Protein AF-A0A523FG78-F1 (afdb_monomer_lite)

Secondary structure (DSSP, 8-state):
--HHHHTTSHHHHHHHHHHHHHHHHH-TTTTTTS-HHHHHHHHHHHHHHHHHHHTT-HHHHHHHHHHHTHHHHTTT--HHHHHHHHHHHHHHHHHTT--HHHHHHHHHHHHTTHHHH--

pLDDT: mean 72.26, std 9.12, range [47.56, 91.06]

Sequence (119 aa):
MSFADDIGGEKAINGMLQIFYSRVRDDAAIKGMIDVSQMECLTDIQCRCLALFIDGEAEQAAAIMPTAHAFMIDKNLSDDAFNSVYDHYHDTLAELGIPGGMIHLFLEAFEDLREIAVI

Foldseek 3Di:
DFVCVVLPHPVSLLVLLVQLVVQLCPDPLNPPLDDPVLSVVLSVLVVVLRRCLRVVNLVVSLVCLCVSCVSQLVVQRDPVSLVSSLVSQLVSCVVSVNDVVSNVSSSVSSVVCCVVRHD

Radius of gyration: 13.37 Å; chains: 1; bounding box: 31×30×32 Å

Structure (mmCIF, N/CA/C/O backbone):
data_AF-A0A523FG78-F1
#
_entry.id   AF-A0A523FG78-F1
#
loop_
_atom_site.group_PDB
_atom_site.id
_atom_site.type_symbol
_atom_site.label_atom_id
_atom_site.label_alt_id
_atom_site.label_comp_id
_atom_site.label_asym_id
_atom_site.label_entity_id
_atom_site.label_seq_id
_atom_site.pdbx_PDB_ins_code
_atom_site.Cartn_x
_atom_site.Cartn_y
_atom_site.Cartn_z
_atom_site.occupancy
_atom_site.B_iso_or_equiv
_atom_site.auth_seq_id
_atom_site.auth_comp_id
_atom_site.auth_asym_id
_atom_site.auth_atom_id
_atom_site.pdbx_PDB_model_num
ATOM 1 N N . MET A 1 1 ? -11.504 10.324 16.272 1.00 47.56 1 MET A N 1
ATOM 2 C CA . MET A 1 1 ? -11.412 8.897 15.920 1.00 47.56 1 MET A CA 1
ATOM 3 C C . MET A 1 1 ? -10.726 8.868 14.585 1.00 47.56 1 MET A C 1
ATOM 5 O O . MET A 1 1 ? -11.173 9.595 13.709 1.00 47.56 1 MET A O 1
ATOM 9 N N . SER A 1 2 ? -9.608 8.161 14.507 1.00 58.03 2 SER A N 1
ATOM 10 C CA . SER A 1 2 ? -8.831 8.009 13.277 1.00 58.03 2 SER A CA 1
ATOM 11 C C . SER A 1 2 ? -9.237 6.715 12.571 1.00 58.03 2 SER A C 1
ATOM 13 O O . SER A 1 2 ? -9.756 5.806 13.219 1.00 58.03 2 SER A O 1
ATOM 15 N N . PHE A 1 3 ? -8.942 6.576 11.277 1.00 58.78 3 PHE A N 1
ATOM 16 C CA . PHE A 1 3 ? -9.115 5.303 10.560 1.00 58.78 3 PHE A CA 1
ATOM 17 C C . PHE A 1 3 ? -8.474 4.130 11.283 1.00 58.78 3 PHE A C 1
ATOM 19 O O . PHE A 1 3 ? -9.046 3.048 11.324 1.00 58.78 3 PHE A O 1
ATOM 26 N N . ALA A 1 4 ? -7.295 4.361 11.873 1.00 58.16 4 ALA A N 1
ATOM 27 C CA . ALA A 1 4 ? -6.607 3.361 12.663 1.00 58.16 4 ALA A CA 1
ATOM 28 C C . ALA A 1 4 ? -7.535 2.822 13.752 1.00 58.16 4 ALA A C 1
ATOM 30 O O . ALA A 1 4 ? -7.646 1.614 13.878 1.00 58.16 4 ALA A O 1
ATOM 31 N N . ASP A 1 5 ? -8.265 3.679 14.467 1.00 61.19 5 ASP A N 1
ATOM 32 C CA . ASP A 1 5 ? -9.234 3.247 15.480 1.00 61.19 5 ASP A CA 1
ATOM 33 C C . ASP A 1 5 ? -10.403 2.455 14.865 1.00 61.19 5 ASP A C 1
ATOM 35 O O . ASP A 1 5 ? -10.820 1.446 15.437 1.00 61.19 5 ASP A O 1
ATOM 39 N N . ASP A 1 6 ? -10.886 2.866 13.688 1.00 61.75 6 ASP A N 1
ATOM 40 C CA . ASP A 1 6 ? -12.014 2.235 12.986 1.00 61.75 6 ASP A CA 1
ATOM 41 C C . ASP A 1 6 ? -11.673 0.859 12.390 1.00 61.75 6 ASP A C 1
ATOM 43 O O . ASP A 1 6 ? -12.550 -0.001 12.291 1.00 61.75 6 ASP A O 1
ATOM 47 N N . ILE A 1 7 ? -10.405 0.614 12.044 1.00 65.75 7 ILE A N 1
ATOM 48 C CA . ILE A 1 7 ? -9.946 -0.676 11.507 1.00 65.75 7 ILE A CA 1
ATOM 49 C C . ILE A 1 7 ? -9.290 -1.592 12.547 1.00 65.75 7 ILE A C 1
ATOM 51 O O . ILE A 1 7 ? -8.847 -2.681 12.197 1.00 65.75 7 ILE A O 1
ATOM 55 N N . GLY A 1 8 ? -9.255 -1.204 13.829 1.00 67.75 8 GLY A N 1
ATOM 56 C CA . GLY A 1 8 ? -8.771 -2.059 14.929 1.00 67.75 8 GLY A CA 1
ATOM 57 C C . GLY A 1 8 ? -7.367 -1.739 15.464 1.00 67.75 8 GLY A C 1
ATOM 58 O O . GLY A 1 8 ? -6.744 -2.558 16.146 1.00 67.75 8 GLY A O 1
ATOM 59 N N . GLY A 1 9 ? -6.872 -0.542 15.185 1.00 68.56 9 GLY A N 1
ATOM 60 C CA . GLY A 1 9 ? -5.619 0.040 15.652 1.00 68.56 9 GLY A CA 1
ATOM 61 C C . GLY A 1 9 ? -4.404 -0.341 14.806 1.00 68.56 9 GLY A C 1
ATOM 62 O O . GLY A 1 9 ? -4.480 -1.088 13.835 1.00 68.56 9 GLY A O 1
ATOM 63 N N . GLU A 1 10 ? -3.234 0.126 15.237 1.00 66.75 10 GLU A N 1
ATOM 64 C CA . GLU A 1 10 ? -1.931 -0.113 14.596 1.00 66.75 10 GLU A CA 1
ATOM 65 C C . GLU A 1 10 ? -1.648 -1.600 14.308 1.00 66.75 10 GLU A C 1
ATOM 67 O O . GLU A 1 10 ? -1.090 -1.956 13.273 1.00 66.75 10 GLU A O 1
ATOM 72 N N . LYS A 1 11 ? -2.092 -2.504 15.190 1.00 68.38 11 LYS A N 1
ATOM 73 C CA . LYS A 1 11 ? -1.944 -3.953 14.980 1.00 68.38 11 LYS A CA 1
ATOM 74 C C . LYS A 1 11 ? -2.744 -4.465 13.786 1.00 68.38 11 LYS A C 1
ATOM 76 O O . LYS A 1 11 ? -2.260 -5.349 13.083 1.00 68.38 11 LYS A O 1
ATOM 81 N N . ALA A 1 12 ? -3.949 -3.942 13.577 1.00 72.62 12 ALA A N 1
ATOM 82 C CA . ALA A 1 12 ? -4.776 -4.325 12.444 1.00 72.62 12 ALA A CA 1
ATOM 83 C C . ALA A 1 12 ? -4.201 -3.775 11.135 1.00 72.62 12 ALA A C 1
ATOM 85 O O . ALA A 1 12 ? -4.140 -4.508 10.152 1.00 72.62 12 ALA A O 1
ATOM 86 N N . ILE A 1 13 ? -3.665 -2.549 11.158 1.00 70.31 13 ILE A N 1
ATOM 87 C CA . ILE A 1 13 ? -2.942 -1.970 10.016 1.00 70.31 13 ILE A CA 1
ATOM 88 C C . ILE A 1 13 ? -1.713 -2.817 9.664 1.00 70.31 13 ILE A C 1
ATOM 90 O O . ILE A 1 13 ? -1.519 -3.180 8.508 1.00 70.31 13 ILE A O 1
ATOM 94 N N . ASN A 1 14 ? -0.911 -3.206 10.656 1.00 70.69 14 ASN A N 1
ATOM 95 C CA . ASN A 1 14 ? 0.248 -4.064 10.415 1.00 70.69 14 ASN A CA 1
ATOM 96 C C . ASN A 1 14 ? -0.162 -5.430 9.844 1.00 70.69 14 ASN A C 1
ATOM 98 O O . ASN A 1 14 ? 0.482 -5.927 8.925 1.00 70.69 14 ASN A O 1
ATOM 102 N N . GLY A 1 15 ? -1.253 -6.026 10.338 1.00 76.12 15 GLY A N 1
ATOM 103 C CA . GLY A 1 15 ? -1.809 -7.264 9.781 1.00 76.12 15 GLY A CA 1
ATOM 104 C C . GLY A 1 15 ? -2.274 -7.111 8.329 1.00 76.12 15 GLY A C 1
ATOM 105 O O . GLY A 1 15 ? -1.952 -7.953 7.494 1.00 76.12 15 GLY A O 1
ATOM 106 N N . MET A 1 16 ? -2.958 -6.008 8.019 1.00 78.44 16 MET A N 1
ATOM 107 C CA . MET A 1 16 ? -3.366 -5.643 6.661 1.00 78.44 16 MET A CA 1
ATOM 108 C C . MET A 1 16 ? -2.165 -5.559 5.726 1.00 78.44 16 MET A C 1
ATOM 110 O O . MET A 1 16 ? -2.153 -6.190 4.672 1.00 78.44 16 MET A O 1
ATOM 114 N N . LEU A 1 17 ? -1.127 -4.831 6.129 1.00 75.94 17 LEU A N 1
ATOM 115 C CA . LEU A 1 17 ? 0.051 -4.638 5.296 1.00 75.94 17 LEU A CA 1
ATOM 116 C C . LEU A 1 17 ? 0.803 -5.949 5.068 1.00 75.94 17 LEU A C 1
ATOM 118 O O . LEU A 1 17 ? 1.247 -6.196 3.954 1.00 75.94 17 LEU A O 1
ATOM 122 N N . GLN A 1 18 ? 0.873 -6.848 6.053 1.00 79.75 18 GLN A N 1
ATOM 123 C CA . GLN A 1 18 ? 1.465 -8.177 5.845 1.00 79.75 18 GLN A CA 1
ATOM 124 C C . GLN A 1 18 ? 0.728 -8.991 4.769 1.00 79.75 18 GLN A C 1
ATOM 126 O O . GLN A 1 18 ? 1.379 -9.626 3.936 1.00 79.75 18 GLN A O 1
ATOM 131 N N . ILE A 1 19 ? -0.609 -8.954 4.749 1.00 83.88 19 ILE A N 1
ATOM 132 C CA . ILE A 1 19 ? -1.414 -9.632 3.718 1.00 83.88 19 ILE A CA 1
ATOM 133 C C . ILE A 1 19 ? -1.178 -8.979 2.353 1.00 83.88 19 ILE A C 1
ATOM 135 O O . ILE A 1 19 ? -0.849 -9.671 1.388 1.00 83.88 19 ILE A O 1
ATOM 139 N N . PHE A 1 20 ? -1.266 -7.651 2.291 1.00 84.56 20 PHE A N 1
ATOM 140 C CA . PHE A 1 20 ? -1.019 -6.878 1.076 1.00 84.56 20 PHE A CA 1
ATOM 141 C C . PHE A 1 20 ? 0.372 -7.163 0.487 1.00 84.56 20 PHE A C 1
ATOM 143 O O . PHE A 1 20 ? 0.492 -7.517 -0.685 1.00 84.56 20 PHE A O 1
ATOM 150 N N . TYR A 1 21 ? 1.433 -7.120 1.298 1.00 78.50 21 TYR A N 1
ATOM 151 C CA . TYR A 1 21 ? 2.794 -7.397 0.834 1.00 78.50 21 TYR A CA 1
ATOM 152 C C . TYR A 1 21 ? 3.024 -8.853 0.447 1.00 78.50 21 TYR A C 1
ATOM 154 O O . TYR A 1 21 ? 3.854 -9.118 -0.423 1.00 78.50 21 TYR A O 1
ATOM 162 N N . SER A 1 22 ? 2.297 -9.800 1.046 1.00 84.38 22 SER A N 1
ATOM 163 C CA . SER A 1 22 ? 2.304 -11.180 0.560 1.00 84.38 22 SER A CA 1
ATOM 164 C C . SER A 1 22 ? 1.767 -11.250 -0.868 1.00 84.38 22 SER A C 1
ATOM 166 O O . SER A 1 22 ? 2.396 -11.871 -1.720 1.00 84.38 22 SER A O 1
ATOM 168 N N . ARG A 1 23 ? 0.657 -10.561 -1.154 1.00 87.69 23 ARG A N 1
ATOM 169 C CA . ARG A 1 23 ? 0.052 -10.528 -2.491 1.00 87.69 23 ARG A CA 1
ATOM 170 C C . ARG A 1 23 ? 0.962 -9.855 -3.519 1.00 87.69 23 ARG A C 1
ATOM 172 O O . ARG A 1 23 ? 1.250 -10.445 -4.555 1.00 87.69 23 ARG A O 1
ATOM 179 N N . VAL A 1 24 ? 1.510 -8.684 -3.187 1.00 83.25 24 VAL A N 1
ATOM 180 C CA . VAL A 1 24 ? 2.458 -7.950 -4.047 1.00 83.25 24 VAL A CA 1
ATOM 181 C C . VAL A 1 24 ? 3.711 -8.776 -4.355 1.00 83.25 24 VAL A C 1
ATOM 183 O O . VAL A 1 24 ? 4.224 -8.738 -5.471 1.00 83.25 24 VAL A O 1
ATOM 186 N N . ARG A 1 25 ? 4.223 -9.536 -3.380 1.00 82.44 25 ARG A N 1
ATOM 187 C CA . ARG A 1 25 ? 5.407 -10.390 -3.566 1.00 82.44 25 ARG A CA 1
ATOM 188 C C . ARG A 1 25 ? 5.153 -11.547 -4.532 1.00 82.44 25 ARG A C 1
ATOM 190 O O . ARG A 1 25 ? 6.062 -11.929 -5.275 1.00 82.44 25 ARG A O 1
ATOM 197 N N . ASP A 1 26 ? 3.953 -12.111 -4.488 1.00 84.56 26 ASP A N 1
ATOM 198 C CA . ASP A 1 26 ? 3.581 -13.282 -5.280 1.00 84.56 26 ASP A CA 1
ATOM 199 C C . ASP A 1 26 ? 3.056 -12.911 -6.678 1.00 84.56 26 ASP A C 1
ATOM 201 O O . ASP A 1 26 ? 2.976 -13.773 -7.557 1.00 84.56 26 ASP A O 1
ATOM 205 N N . ASP A 1 27 ? 2.778 -11.628 -6.920 1.00 85.06 27 ASP A N 1
ATOM 206 C CA . ASP A 1 27 ? 2.312 -11.112 -8.202 1.00 85.06 27 ASP A CA 1
ATOM 207 C C . ASP A 1 27 ? 3.429 -11.037 -9.251 1.00 85.06 27 ASP A C 1
ATOM 209 O O . ASP A 1 27 ? 4.384 -10.268 -9.134 1.00 85.06 27 ASP A O 1
ATOM 213 N N . ALA A 1 28 ? 3.279 -11.798 -10.335 1.00 82.44 28 ALA A N 1
ATOM 214 C CA . ALA A 1 28 ? 4.221 -11.821 -11.446 1.00 82.44 28 ALA A CA 1
ATOM 215 C C . ALA A 1 28 ? 4.371 -10.473 -12.178 1.00 82.44 28 ALA A C 1
ATOM 217 O O . ALA A 1 28 ? 5.433 -10.241 -12.754 1.00 82.44 28 ALA A O 1
ATOM 218 N N . ALA A 1 29 ? 3.356 -9.602 -12.155 1.00 76.25 29 ALA A N 1
ATOM 219 C CA . ALA A 1 29 ? 3.397 -8.274 -12.767 1.00 76.25 29 ALA A CA 1
ATOM 220 C C . ALA A 1 29 ? 4.250 -7.280 -11.962 1.00 76.25 29 ALA A C 1
ATOM 222 O O . ALA A 1 29 ? 4.820 -6.360 -12.542 1.00 76.25 29 ALA A O 1
ATOM 223 N N . ILE A 1 30 ? 4.377 -7.486 -10.645 1.00 76.50 30 ILE A N 1
ATOM 224 C CA . ILE A 1 30 ? 5.124 -6.601 -9.732 1.00 76.50 30 ILE A CA 1
ATOM 225 C C . ILE A 1 30 ? 6.457 -7.237 -9.289 1.00 76.50 30 ILE A C 1
ATOM 227 O O . ILE A 1 30 ? 7.374 -6.565 -8.800 1.00 76.50 30 ILE A O 1
ATOM 231 N N . LYS A 1 31 ? 6.611 -8.552 -9.468 1.00 73.81 31 LYS A N 1
ATOM 232 C CA . LYS A 1 31 ? 7.777 -9.319 -9.023 1.00 73.81 31 LYS A CA 1
ATOM 233 C C . LYS A 1 31 ? 9.083 -8.758 -9.591 1.00 73.81 31 LYS A C 1
ATOM 235 O O . LYS A 1 31 ? 9.312 -8.741 -10.795 1.00 73.81 31 LYS A O 1
ATOM 240 N N . GLY A 1 32 ? 9.983 -8.354 -8.693 1.00 71.38 32 GLY A N 1
ATOM 241 C CA . GLY A 1 32 ? 11.283 -7.763 -9.038 1.00 71.38 32 GLY A CA 1
ATOM 242 C C . GLY A 1 32 ? 11.269 -6.238 -9.197 1.00 71.38 32 GLY A C 1
ATOM 243 O O . GLY A 1 32 ? 12.336 -5.623 -9.296 1.00 71.38 32 GLY A O 1
ATOM 244 N N . MET A 1 33 ? 10.092 -5.606 -9.157 1.00 69.56 33 MET A N 1
ATOM 245 C CA . MET A 1 33 ? 9.974 -4.147 -9.144 1.00 69.56 33 MET A CA 1
ATOM 246 C C . MET A 1 33 ? 10.258 -3.587 -7.748 1.00 69.56 33 MET A C 1
ATOM 248 O O . MET A 1 33 ? 11.017 -2.624 -7.632 1.00 69.56 33 MET A O 1
ATOM 252 N N . ILE A 1 34 ? 9.759 -4.256 -6.704 1.00 66.19 34 ILE A N 1
ATOM 253 C CA . ILE A 1 34 ? 9.861 -3.838 -5.300 1.00 66.19 34 ILE A CA 1
ATOM 254 C C . ILE A 1 34 ? 10.768 -4.809 -4.530 1.00 66.19 34 ILE A C 1
ATOM 256 O O . ILE A 1 34 ? 10.541 -6.021 -4.540 1.00 66.19 34 ILE A O 1
ATOM 260 N N . ASP A 1 35 ? 11.802 -4.286 -3.867 1.00 67.50 35 ASP A N 1
ATOM 261 C CA . ASP A 1 35 ? 12.662 -5.067 -2.971 1.00 67.50 35 ASP A CA 1
ATOM 262 C C . ASP A 1 35 ? 11.952 -5.305 -1.627 1.00 67.50 35 ASP A C 1
ATOM 264 O O . ASP A 1 35 ? 11.263 -4.428 -1.109 1.00 67.50 35 ASP A O 1
ATOM 268 N N . VAL A 1 36 ? 12.145 -6.477 -1.022 1.00 63.28 36 VAL A N 1
ATOM 269 C CA . VAL A 1 36 ? 11.563 -6.819 0.287 1.00 63.28 36 VAL A CA 1
ATOM 270 C C . VAL A 1 36 ? 11.986 -5.826 1.377 1.00 63.28 36 VAL A C 1
ATOM 272 O O . VAL A 1 36 ? 11.174 -5.465 2.221 1.00 63.28 36 VAL A O 1
ATOM 275 N N . SER A 1 37 ? 13.222 -5.326 1.331 1.00 65.81 37 SER A N 1
ATOM 276 C CA . SER A 1 37 ? 13.713 -4.298 2.263 1.00 65.81 37 SER A CA 1
ATOM 277 C C . SER A 1 37 ? 13.011 -2.944 2.089 1.00 65.81 37 SER A C 1
ATOM 279 O O . SER A 1 37 ? 12.895 -2.172 3.039 1.00 65.81 37 SER A O 1
ATOM 281 N N . GLN A 1 38 ? 12.492 -2.663 0.890 1.00 67.50 38 GLN A N 1
ATOM 282 C CA . GLN A 1 38 ? 11.696 -1.469 0.611 1.00 67.50 38 GLN A CA 1
ATOM 283 C C . GLN A 1 38 ? 10.250 -1.641 1.085 1.00 67.50 38 GLN A C 1
ATOM 285 O O . GLN A 1 38 ? 9.653 -0.670 1.533 1.00 67.50 38 GLN A O 1
ATOM 290 N N . MET A 1 39 ? 9.706 -2.863 1.054 1.00 66.19 39 MET A N 1
ATOM 291 C CA . MET A 1 39 ? 8.354 -3.169 1.546 1.00 66.19 39 MET A CA 1
ATOM 292 C C . MET A 1 39 ? 8.189 -2.858 3.040 1.00 66.19 39 MET A C 1
ATOM 294 O O . MET A 1 39 ? 7.168 -2.309 3.447 1.00 66.19 39 MET A O 1
ATOM 298 N N . GLU A 1 40 ? 9.202 -3.143 3.862 1.00 65.50 40 GLU A N 1
ATOM 299 C CA . GLU A 1 40 ? 9.171 -2.793 5.291 1.00 65.50 40 GLU A CA 1
ATOM 300 C C . GLU A 1 40 ? 9.138 -1.270 5.499 1.00 65.50 40 GLU A C 1
ATOM 302 O O . GLU A 1 40 ? 8.340 -0.771 6.285 1.00 65.50 40 GLU A O 1
ATOM 307 N N . CYS A 1 41 ? 9.931 -0.508 4.739 1.00 67.25 41 CYS A N 1
ATOM 308 C CA . CYS A 1 41 ? 9.924 0.957 4.810 1.00 67.25 41 CYS A CA 1
ATOM 309 C C . CYS A 1 41 ? 8.615 1.566 4.277 1.00 67.25 41 CYS A C 1
ATOM 311 O O . CYS A 1 41 ? 8.085 2.523 4.842 1.00 67.25 41 CYS A O 1
ATOM 313 N N . LEU A 1 42 ? 8.063 0.988 3.210 1.00 66.12 42 LEU A N 1
ATOM 314 C CA . LEU A 1 42 ? 6.782 1.395 2.648 1.00 66.12 42 LEU A CA 1
ATOM 315 C C . LEU A 1 42 ? 5.603 1.111 3.583 1.00 66.12 42 LEU A C 1
ATOM 317 O O . LEU A 1 42 ? 4.616 1.833 3.510 1.00 66.12 42 LEU A O 1
ATOM 321 N N . THR A 1 43 ? 5.700 0.098 4.451 1.00 65.56 43 THR A N 1
ATOM 322 C CA . THR A 1 43 ? 4.660 -0.247 5.434 1.00 65.56 43 THR A CA 1
ATOM 323 C C . THR A 1 43 ? 4.359 0.963 6.322 1.00 65.56 43 THR A C 1
ATOM 325 O O . THR A 1 43 ? 3.232 1.453 6.337 1.00 65.56 43 THR A O 1
ATOM 328 N N . ASP A 1 44 ? 5.379 1.521 6.979 1.00 64.19 44 ASP A N 1
ATOM 329 C CA . ASP A 1 44 ? 5.228 2.684 7.866 1.00 64.19 44 ASP A CA 1
ATOM 330 C C . ASP A 1 44 ? 4.746 3.931 7.112 1.00 64.19 44 ASP A C 1
ATOM 332 O O . ASP A 1 44 ? 3.961 4.737 7.625 1.00 64.19 44 ASP A O 1
ATOM 336 N N . ILE A 1 45 ? 5.195 4.093 5.867 1.00 67.19 45 ILE A N 1
ATOM 337 C CA . ILE A 1 45 ? 4.803 5.227 5.035 1.00 67.19 45 ILE A CA 1
ATOM 338 C C . ILE A 1 45 ? 3.346 5.099 4.573 1.00 67.19 45 ILE A C 1
ATOM 340 O O . ILE A 1 45 ? 2.615 6.089 4.610 1.00 67.19 45 ILE A O 1
ATOM 344 N N . GLN A 1 46 ? 2.888 3.904 4.201 1.00 67.19 46 GLN A N 1
ATOM 345 C CA . GLN A 1 46 ? 1.497 3.644 3.826 1.00 67.19 46 GLN A CA 1
ATOM 346 C C . GLN A 1 46 ? 0.558 3.744 5.025 1.00 67.19 46 GLN A C 1
ATOM 348 O O . GLN A 1 46 ? -0.493 4.360 4.885 1.00 67.19 46 GLN A O 1
ATOM 353 N N . CYS A 1 47 ? 0.958 3.269 6.213 1.00 64.06 47 CYS A N 1
ATOM 354 C CA . CYS A 1 47 ? 0.239 3.534 7.467 1.00 64.06 47 CYS A CA 1
ATOM 355 C C . CYS A 1 47 ? -0.006 5.035 7.657 1.00 64.06 47 CYS A C 1
ATOM 357 O O . CYS A 1 47 ? -1.124 5.473 7.930 1.00 64.06 47 CYS A O 1
ATOM 359 N N . ARG A 1 48 ? 1.056 5.832 7.502 1.00 66.81 48 ARG A N 1
ATOM 360 C CA . ARG A 1 48 ? 1.007 7.279 7.697 1.00 66.81 48 ARG A CA 1
ATOM 361 C C . ARG A 1 48 ? 0.169 7.980 6.631 1.00 66.81 48 ARG A C 1
ATOM 363 O O . ARG A 1 48 ? -0.590 8.880 6.968 1.00 66.81 48 ARG A O 1
ATOM 370 N N . CYS A 1 49 ? 0.282 7.580 5.369 1.00 67.75 49 CYS A N 1
ATOM 371 C CA . CYS A 1 49 ? -0.482 8.202 4.288 1.00 67.75 49 CYS A CA 1
ATOM 372 C C . CYS A 1 49 ? -1.965 7.850 4.367 1.00 67.75 49 CYS A C 1
ATOM 374 O O . CYS A 1 49 ? -2.797 8.729 4.187 1.00 67.75 49 CYS A O 1
ATOM 376 N N . LEU A 1 50 ? -2.290 6.608 4.726 1.00 66.06 50 LEU A N 1
ATOM 377 C CA . LEU A 1 50 ? -3.655 6.169 4.994 1.00 66.06 50 LEU A CA 1
ATOM 378 C C . LEU A 1 50 ? -4.286 6.980 6.132 1.00 66.06 50 LEU A C 1
ATOM 380 O O . LEU A 1 50 ? -5.374 7.517 5.963 1.00 66.06 50 LEU A O 1
ATOM 384 N N . ALA A 1 51 ? -3.585 7.143 7.258 1.00 68.06 51 ALA A N 1
ATOM 385 C CA . ALA A 1 51 ? -4.071 7.970 8.363 1.00 68.06 51 ALA A CA 1
ATOM 386 C C . ALA A 1 51 ? -4.354 9.420 7.922 1.00 68.06 51 ALA A C 1
ATOM 388 O O . ALA A 1 51 ? -5.452 9.920 8.149 1.00 68.06 51 ALA A O 1
ATOM 389 N N . LEU A 1 52 ? -3.408 10.050 7.213 1.00 67.69 52 LEU A N 1
ATOM 390 C CA . LEU A 1 52 ? -3.562 11.414 6.691 1.00 67.69 52 LEU A CA 1
ATOM 391 C C . LEU A 1 52 ? -4.731 11.537 5.700 1.00 67.69 52 LEU A C 1
ATOM 393 O O . LEU A 1 52 ? -5.469 12.516 5.751 1.00 67.69 52 LEU A O 1
ATOM 397 N N . PHE A 1 53 ? -4.941 10.550 4.824 1.00 63.28 53 PHE A N 1
ATOM 398 C CA . PHE A 1 53 ? -6.066 10.559 3.886 1.00 63.28 53 PHE A CA 1
ATOM 399 C C . PHE A 1 53 ? -7.421 10.509 4.597 1.00 63.28 53 PHE A C 1
ATOM 401 O O . PHE A 1 53 ? -8.312 11.283 4.247 1.00 63.28 53 PHE A O 1
ATOM 408 N N . ILE A 1 54 ? -7.587 9.654 5.611 1.00 60.94 54 ILE A N 1
ATOM 409 C CA . ILE A 1 54 ? -8.855 9.593 6.354 1.00 60.94 54 ILE A CA 1
ATOM 410 C C . ILE A 1 54 ? -9.081 10.830 7.222 1.00 60.94 54 ILE A C 1
ATOM 412 O O . ILE A 1 54 ? -10.217 11.293 7.327 1.00 60.94 54 ILE A O 1
ATOM 416 N N . ASP A 1 55 ? -8.028 11.404 7.799 1.00 64.19 55 ASP A N 1
ATOM 417 C CA . ASP A 1 55 ? -8.146 12.627 8.599 1.00 64.19 55 ASP A CA 1
ATOM 418 C C . ASP A 1 55 ? -8.429 13.879 7.731 1.00 64.19 55 ASP A C 1
ATOM 420 O O . ASP A 1 55 ? -8.537 14.994 8.246 1.00 64.19 55 ASP A O 1
ATOM 424 N N . GLY A 1 56 ? -8.619 13.705 6.415 1.00 62.19 56 GLY A N 1
ATOM 425 C CA . GLY A 1 56 ? -8.932 14.772 5.464 1.00 62.19 56 GLY A CA 1
ATOM 426 C C . GLY A 1 56 ? -7.709 15.588 5.045 1.00 62.19 56 GLY A C 1
ATOM 427 O O . GLY A 1 56 ? -7.848 16.637 4.419 1.00 62.19 56 GLY A O 1
ATOM 428 N N . GLU A 1 57 ? -6.507 15.109 5.358 1.00 75.06 57 GLU A N 1
ATOM 429 C CA . GLU A 1 57 ? -5.221 15.730 5.045 1.00 75.06 57 GLU A CA 1
ATOM 430 C C . GLU A 1 57 ? -4.607 15.123 3.772 1.00 75.06 57 GLU A C 1
ATOM 432 O O . GLU A 1 57 ? -3.404 14.863 3.693 1.00 75.06 57 GLU A O 1
ATOM 437 N N . ALA A 1 58 ? -5.440 14.918 2.745 1.00 63.91 58 ALA A N 1
ATOM 438 C CA . ALA A 1 58 ? -5.046 14.343 1.455 1.00 63.91 58 ALA A CA 1
ATOM 439 C C . ALA A 1 58 ? -3.832 15.055 0.828 1.00 63.91 58 ALA A C 1
ATOM 441 O O . ALA A 1 58 ? -2.948 14.410 0.275 1.00 63.91 58 ALA A O 1
ATOM 442 N N . GLU A 1 59 ? -3.726 16.378 0.988 1.00 65.19 59 GLU A N 1
ATOM 443 C CA . GLU A 1 59 ? -2.588 17.170 0.501 1.00 65.19 59 GLU A CA 1
ATOM 444 C C . GLU A 1 59 ? -1.268 16.802 1.212 1.00 65.19 59 GLU A C 1
ATOM 446 O O . GLU A 1 59 ? -0.203 16.752 0.595 1.00 65.19 59 GLU A O 1
ATOM 451 N N . GLN A 1 60 ? -1.330 16.470 2.506 1.00 70.56 60 GLN A N 1
ATOM 452 C CA . GLN A 1 60 ? -0.166 16.031 3.280 1.00 70.56 60 GLN A CA 1
ATOM 453 C C . GLN A 1 60 ? 0.211 14.585 2.961 1.00 70.56 60 GLN A C 1
ATOM 455 O O . GLN A 1 60 ? 1.399 14.260 2.919 1.00 70.56 60 GLN A O 1
ATOM 460 N N . ALA A 1 61 ? -0.777 13.726 2.697 1.00 66.00 61 ALA A N 1
ATOM 461 C CA . ALA A 1 61 ? -0.533 12.379 2.195 1.00 66.00 61 ALA A CA 1
ATOM 462 C C . ALA A 1 61 ? 0.147 12.428 0.815 1.00 66.00 61 ALA A C 1
ATOM 464 O O . ALA A 1 61 ? 1.207 11.827 0.627 1.00 66.00 61 ALA A O 1
ATOM 465 N N . ALA A 1 62 ? -0.386 13.232 -0.112 1.00 64.62 62 ALA A N 1
ATOM 466 C CA . ALA A 1 62 ? 0.170 13.437 -1.447 1.00 64.62 62 ALA A CA 1
ATOM 467 C C . ALA A 1 62 ? 1.620 13.950 -1.409 1.00 64.62 62 ALA A C 1
ATOM 469 O O . ALA A 1 62 ? 2.452 13.493 -2.189 1.00 64.62 62 ALA A O 1
ATOM 470 N N . ALA A 1 63 ? 1.974 14.821 -0.457 1.00 70.00 63 ALA A N 1
ATOM 471 C CA . ALA A 1 63 ? 3.345 15.317 -0.299 1.00 70.00 63 ALA A CA 1
ATOM 472 C C . ALA A 1 63 ? 4.369 14.227 0.086 1.00 70.00 63 ALA A C 1
ATOM 474 O O . ALA A 1 63 ? 5.562 14.363 -0.198 1.00 70.00 63 ALA A O 1
ATOM 475 N N . ILE A 1 64 ? 3.931 13.138 0.725 1.00 69.69 64 ILE A N 1
ATOM 476 C CA . ILE A 1 64 ? 4.802 12.026 1.137 1.00 69.69 64 ILE A CA 1
ATOM 477 C C . ILE A 1 64 ? 5.028 11.047 -0.025 1.00 69.69 64 ILE A C 1
ATOM 479 O O . ILE A 1 64 ? 6.100 10.445 -0.125 1.00 69.69 64 ILE A O 1
ATOM 483 N N . MET A 1 65 ? 4.057 10.916 -0.930 1.00 67.00 65 MET A N 1
ATOM 484 C CA . MET A 1 65 ? 4.038 9.893 -1.982 1.00 67.00 65 MET A CA 1
ATOM 485 C C . MET A 1 65 ? 5.218 9.924 -2.958 1.00 67.00 65 MET A C 1
ATOM 487 O O . MET A 1 65 ? 5.770 8.847 -3.192 1.00 67.00 65 MET A O 1
ATOM 491 N N . PRO A 1 66 ? 5.701 11.083 -3.448 1.00 69.19 66 PRO A N 1
ATOM 492 C CA . PRO A 1 66 ? 6.900 11.132 -4.283 1.00 69.19 66 PRO A CA 1
ATOM 493 C C . PRO A 1 66 ? 8.144 10.595 -3.571 1.00 69.19 66 PRO A C 1
ATOM 495 O O . PRO A 1 66 ? 8.979 9.948 -4.188 1.00 69.19 66 PRO A O 1
ATOM 498 N N . THR A 1 67 ? 8.268 10.836 -2.260 1.00 69.50 67 THR A N 1
ATOM 499 C CA . THR A 1 67 ? 9.419 10.365 -1.471 1.00 69.50 67 THR A CA 1
ATOM 500 C C . THR A 1 67 ? 9.285 8.879 -1.140 1.00 69.50 67 THR A C 1
ATOM 502 O O . THR A 1 67 ? 10.258 8.135 -1.226 1.00 69.50 67 THR A O 1
ATOM 505 N N . ALA A 1 68 ? 8.072 8.438 -0.806 1.00 66.56 68 ALA A N 1
ATOM 506 C CA . ALA A 1 68 ? 7.748 7.046 -0.513 1.00 66.56 68 ALA A CA 1
ATOM 507 C C . ALA A 1 68 ? 7.987 6.122 -1.710 1.00 66.56 68 ALA A C 1
ATOM 509 O O . ALA A 1 68 ? 8.507 5.023 -1.553 1.00 66.56 68 ALA A O 1
ATOM 510 N N . HIS A 1 69 ? 7.618 6.591 -2.902 1.00 67.88 69 HIS A N 1
ATOM 511 C CA . HIS A 1 69 ? 7.643 5.821 -4.139 1.00 67.88 69 HIS A CA 1
ATOM 512 C C . HIS A 1 69 ? 8.790 6.223 -5.071 1.00 67.88 69 HIS A C 1
ATOM 514 O O . HIS A 1 69 ? 8.841 5.744 -6.200 1.00 67.88 69 HIS A O 1
ATOM 520 N N . ALA A 1 70 ? 9.748 7.040 -4.615 1.00 68.00 70 ALA A N 1
ATOM 521 C CA . ALA A 1 70 ? 10.887 7.496 -5.420 1.00 68.00 70 ALA A CA 1
ATOM 522 C C . ALA A 1 70 ? 11.627 6.335 -6.107 1.00 68.00 70 ALA A C 1
ATOM 524 O O . ALA A 1 70 ? 12.001 6.416 -7.272 1.00 68.00 70 ALA A O 1
ATOM 525 N N . PHE A 1 71 ? 11.778 5.213 -5.403 1.00 64.50 71 PHE A N 1
ATOM 526 C CA . PHE A 1 71 ? 12.438 4.028 -5.946 1.00 64.50 71 PHE A CA 1
ATOM 527 C C . PHE A 1 71 ? 11.594 3.262 -6.976 1.00 64.50 71 PHE A C 1
ATOM 529 O O . PHE A 1 71 ? 12.148 2.445 -7.707 1.00 64.50 71 PHE A O 1
ATOM 536 N N . MET A 1 72 ? 10.276 3.479 -7.012 1.00 62.59 72 MET A N 1
ATOM 537 C CA . MET A 1 72 ? 9.374 2.908 -8.014 1.00 62.59 72 MET A CA 1
ATOM 538 C C . MET A 1 72 ? 9.250 3.801 -9.249 1.00 62.59 72 MET A C 1
ATOM 540 O O . MET A 1 72 ? 9.171 3.281 -10.358 1.00 62.59 72 MET A O 1
ATOM 544 N N . ILE A 1 73 ? 9.300 5.126 -9.067 1.00 61.94 73 ILE A N 1
ATOM 545 C CA . ILE A 1 73 ? 9.334 6.111 -10.160 1.00 61.94 73 ILE A CA 1
ATOM 546 C C . ILE A 1 73 ? 10.546 5.839 -11.069 1.00 61.94 73 ILE A C 1
ATOM 548 O O . ILE A 1 73 ? 10.407 5.781 -12.288 1.00 61.94 73 ILE A O 1
ATOM 552 N N . ASP A 1 74 ? 11.707 5.520 -10.4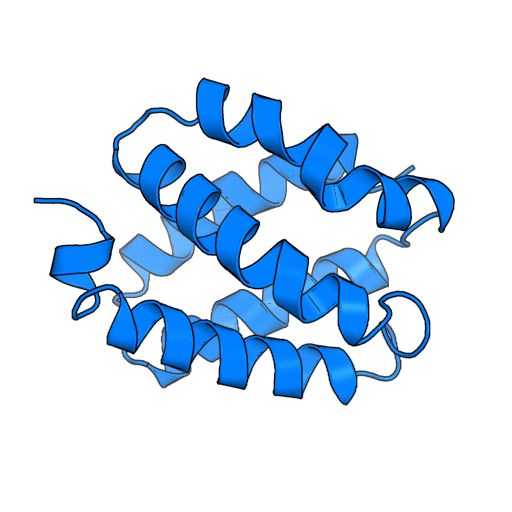86 1.00 59.97 74 ASP A N 1
ATOM 553 C CA . ASP A 1 74 ? 12.917 5.127 -11.231 1.00 59.97 74 ASP A CA 1
ATOM 554 C C . ASP A 1 74 ? 12.776 3.802 -12.014 1.00 59.97 74 ASP A C 1
ATOM 556 O O . ASP A 1 74 ? 13.611 3.486 -12.865 1.00 59.97 74 ASP A O 1
ATOM 560 N N . LYS A 1 75 ? 11.737 3.003 -11.735 1.00 59.31 75 LYS A N 1
ATOM 561 C CA . LYS A 1 75 ? 11.511 1.681 -12.344 1.00 59.31 75 LYS A CA 1
ATOM 562 C C . LYS A 1 75 ? 10.494 1.693 -13.487 1.00 59.31 75 LYS A C 1
ATOM 564 O O . LYS A 1 75 ? 10.281 0.633 -14.073 1.00 59.31 75 LYS A O 1
ATOM 569 N N . ASN A 1 76 ? 9.915 2.852 -13.822 1.00 63.66 76 ASN A N 1
ATOM 570 C CA . ASN A 1 76 ? 8.960 3.021 -14.922 1.00 63.66 76 ASN A CA 1
ATOM 571 C C . ASN A 1 76 ? 7.774 2.037 -14.825 1.00 63.66 76 ASN A C 1
ATOM 573 O O . ASN A 1 76 ? 7.579 1.196 -15.709 1.00 63.66 76 ASN A O 1
ATOM 577 N N . LEU A 1 77 ? 7.031 2.108 -13.711 1.00 66.75 77 LEU A N 1
ATOM 578 C CA . LEU A 1 77 ? 5.822 1.310 -13.477 1.00 66.75 77 LEU A CA 1
ATOM 579 C C . LEU A 1 77 ? 4.863 1.415 -14.667 1.00 66.75 77 LEU A C 1
ATOM 581 O O . LEU A 1 77 ? 4.520 2.514 -15.092 1.00 66.75 77 LEU A O 1
ATOM 585 N N . SER A 1 78 ? 4.426 0.271 -15.194 1.00 75.19 78 SER A N 1
ATOM 586 C CA . SER A 1 78 ? 3.341 0.244 -16.172 1.00 75.19 78 SER A CA 1
ATOM 587 C C . SER A 1 78 ? 1.994 0.445 -15.480 1.00 75.19 78 SER A C 1
ATOM 589 O O . SER A 1 78 ? 1.835 0.104 -14.304 1.00 75.19 78 SER A O 1
ATOM 591 N N . ASP A 1 79 ? 1.000 0.907 -16.240 1.00 80.31 79 ASP A N 1
ATOM 592 C CA . ASP A 1 79 ? -0.398 0.936 -15.793 1.00 80.31 79 ASP A CA 1
ATOM 593 C C . ASP A 1 79 ? -0.860 -0.422 -15.251 1.00 80.31 79 ASP A C 1
ATOM 595 O O . ASP A 1 79 ? -1.567 -0.478 -14.249 1.00 80.31 79 ASP A O 1
ATOM 599 N N . ASP A 1 80 ? -0.417 -1.521 -15.868 1.00 82.19 80 ASP A N 1
ATOM 600 C CA . ASP A 1 80 ? -0.753 -2.876 -15.425 1.00 82.19 80 ASP A CA 1
ATOM 601 C C . ASP A 1 80 ? -0.222 -3.171 -14.018 1.00 82.19 80 ASP A C 1
ATOM 603 O O . ASP A 1 80 ? -0.938 -3.731 -13.192 1.00 82.19 80 ASP A O 1
ATOM 607 N N . ALA A 1 81 ? 1.018 -2.773 -13.717 1.00 78.81 81 ALA A N 1
ATOM 608 C CA . ALA A 1 81 ? 1.595 -2.976 -12.393 1.00 78.81 81 ALA A CA 1
ATOM 609 C C . ALA A 1 81 ? 0.910 -2.090 -11.340 1.00 78.81 81 ALA A C 1
ATOM 611 O O . ALA A 1 81 ? 0.662 -2.554 -10.228 1.00 78.81 81 ALA A O 1
ATOM 612 N N . PHE A 1 82 ? 0.548 -0.852 -11.695 1.00 81.88 82 PHE A N 1
ATOM 613 C CA . PHE A 1 82 ? -0.239 0.021 -10.821 1.00 81.88 82 PHE A CA 1
ATOM 614 C C . PHE A 1 82 ? -1.622 -0.577 -10.526 1.00 81.88 82 PHE A C 1
ATOM 616 O O . PHE A 1 82 ? -2.012 -0.670 -9.363 1.00 81.88 82 PHE A O 1
ATOM 623 N N . ASN A 1 83 ? -2.330 -1.047 -11.557 1.00 86.94 83 ASN A N 1
ATOM 624 C CA . ASN A 1 83 ? -3.637 -1.694 -11.416 1.00 86.94 83 ASN A CA 1
ATOM 625 C C . ASN A 1 83 ? -3.554 -2.940 -10.531 1.00 86.94 83 ASN A C 1
ATOM 627 O O . ASN A 1 83 ? -4.395 -3.136 -9.663 1.00 86.94 83 ASN A O 1
ATOM 631 N N . SER A 1 84 ? -2.499 -3.741 -10.678 1.00 88.31 84 SER A N 1
ATOM 632 C CA . SER A 1 84 ? -2.296 -4.910 -9.821 1.00 88.31 84 SER A CA 1
ATOM 633 C C . SER A 1 84 ? -2.109 -4.512 -8.349 1.00 88.31 84 SER A C 1
ATOM 635 O O . SER A 1 84 ? -2.683 -5.130 -7.456 1.00 88.31 84 SER A O 1
ATOM 637 N N . VAL A 1 85 ? -1.364 -3.434 -8.065 1.00 83.31 85 VAL A N 1
ATOM 638 C CA . VAL A 1 85 ? -1.237 -2.893 -6.697 1.00 83.31 85 VAL A CA 1
ATOM 639 C C . VAL A 1 85 ? -2.583 -2.383 -6.165 1.00 83.31 85 VAL A C 1
ATOM 641 O O . VAL A 1 85 ? -2.920 -2.664 -5.012 1.00 83.31 85 VAL A O 1
ATOM 644 N N . TYR A 1 86 ? -3.350 -1.668 -6.991 1.00 87.00 86 TYR A N 1
ATOM 645 C CA . TYR A 1 86 ? -4.698 -1.188 -6.668 1.00 87.00 86 TYR A CA 1
ATOM 646 C C . TYR A 1 86 ? -5.626 -2.350 -6.277 1.00 87.00 86 TYR A C 1
ATOM 648 O O . TYR A 1 86 ? -6.265 -2.320 -5.222 1.00 87.00 86 TYR A O 1
ATOM 656 N N . ASP A 1 87 ? -5.643 -3.412 -7.083 1.00 90.62 87 ASP A N 1
ATOM 657 C CA . ASP A 1 87 ? -6.476 -4.592 -6.854 1.00 90.62 87 ASP A CA 1
ATOM 658 C C . ASP A 1 87 ? -6.058 -5.342 -5.578 1.00 90.62 87 ASP A C 1
ATOM 660 O O . ASP A 1 87 ? -6.910 -5.746 -4.783 1.00 90.62 87 ASP A O 1
ATOM 664 N N . HIS A 1 88 ? -4.753 -5.456 -5.297 1.00 89.75 88 HIS A N 1
ATOM 665 C CA . HIS A 1 88 ? -4.278 -6.066 -4.046 1.00 89.75 88 HIS A CA 1
ATOM 666 C C . HIS A 1 88 ? -4.715 -5.291 -2.808 1.00 89.75 88 HIS A C 1
ATOM 668 O O . HIS A 1 88 ? -4.998 -5.906 -1.774 1.00 89.75 88 HIS A O 1
ATOM 674 N N . TYR A 1 89 ? -4.786 -3.963 -2.891 1.00 85.56 89 TYR A N 1
ATOM 675 C CA . TYR A 1 89 ? -5.334 -3.137 -1.820 1.00 85.56 89 TYR A CA 1
ATOM 676 C C . TYR A 1 89 ? -6.817 -3.394 -1.601 1.00 85.56 89 TYR A C 1
ATOM 678 O O . TYR A 1 89 ? -7.227 -3.650 -0.466 1.00 85.56 89 TYR A O 1
ATOM 686 N N . HIS A 1 90 ? -7.601 -3.357 -2.680 1.00 89.00 90 HIS A N 1
ATOM 687 C CA . HIS A 1 90 ? -9.028 -3.648 -2.632 1.00 89.00 90 HIS A CA 1
ATOM 688 C C . HIS A 1 90 ? -9.284 -5.007 -1.968 1.00 89.00 90 HIS A C 1
ATOM 690 O O . HIS A 1 90 ? -10.018 -5.093 -0.982 1.00 89.00 90 HIS A O 1
ATOM 696 N N . ASP A 1 91 ? -8.631 -6.056 -2.467 1.00 91.06 91 ASP A N 1
ATOM 697 C CA . ASP A 1 91 ? -8.817 -7.423 -1.991 1.00 91.06 91 ASP A CA 1
ATOM 698 C C . ASP A 1 91 ? -8.413 -7.595 -0.530 1.00 91.06 91 ASP A C 1
ATOM 700 O O . ASP A 1 91 ? -9.111 -8.264 0.231 1.00 91.06 91 ASP A O 1
ATOM 704 N N . THR A 1 92 ? -7.302 -6.977 -0.121 1.00 87.44 92 THR A N 1
ATOM 705 C CA . THR A 1 92 ? -6.832 -7.04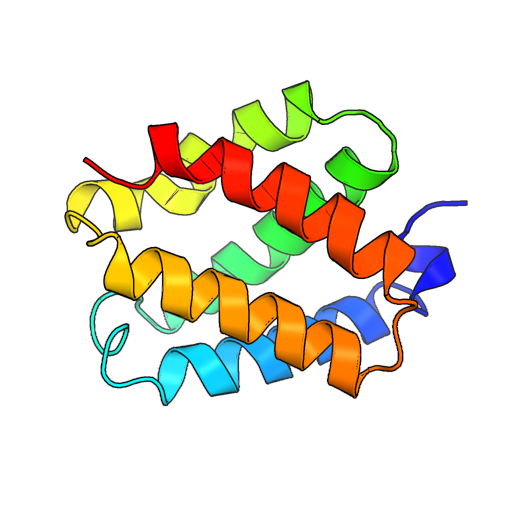5 1.266 1.00 87.44 92 THR A CA 1
ATOM 706 C C . THR A 1 92 ? -7.828 -6.376 2.211 1.00 87.44 92 THR A C 1
ATOM 708 O O . THR A 1 92 ? -8.183 -6.942 3.244 1.00 87.44 92 THR A O 1
ATOM 711 N N . LEU A 1 93 ? -8.316 -5.184 1.861 1.00 81.62 93 LEU A N 1
ATOM 712 C CA . LEU A 1 93 ? -9.291 -4.464 2.678 1.00 81.62 93 LEU A CA 1
ATOM 713 C C . LEU A 1 93 ? -10.639 -5.201 2.730 1.00 81.62 93 LEU A C 1
ATOM 715 O O . LEU A 1 93 ? -11.262 -5.278 3.791 1.00 81.62 93 LEU A O 1
ATOM 719 N N . ALA A 1 94 ? -11.068 -5.787 1.612 1.00 86.62 94 ALA A N 1
ATOM 720 C CA . ALA A 1 94 ? -12.285 -6.586 1.542 1.00 86.62 94 ALA A CA 1
ATOM 721 C C . ALA A 1 94 ? -12.180 -7.870 2.384 1.00 86.62 94 ALA A C 1
ATOM 723 O O . ALA A 1 94 ? -13.120 -8.210 3.103 1.00 86.62 94 ALA A O 1
ATOM 724 N N . GLU A 1 95 ? -11.033 -8.556 2.352 1.00 85.25 95 GLU A N 1
ATOM 725 C CA . GLU A 1 95 ? -10.761 -9.759 3.153 1.00 85.25 95 GLU A CA 1
ATOM 726 C C . GLU A 1 95 ? -10.808 -9.473 4.661 1.00 85.25 95 GLU A C 1
ATOM 728 O O . GLU A 1 95 ? -11.298 -10.291 5.441 1.00 85.25 95 GLU A O 1
ATOM 733 N N . LEU A 1 96 ? -10.377 -8.279 5.073 1.00 79.88 96 LEU A N 1
ATOM 734 C CA . LEU A 1 96 ? -10.452 -7.817 6.461 1.00 79.88 96 LEU A CA 1
ATOM 735 C C . LEU A 1 96 ? -11.854 -7.353 6.882 1.00 79.88 96 LEU A C 1
ATOM 737 O O . LEU A 1 96 ? -12.058 -6.992 8.041 1.00 79.88 96 LEU A O 1
ATOM 741 N N . GLY A 1 97 ? -12.827 -7.368 5.967 1.00 78.00 97 GLY A N 1
ATOM 742 C CA . GLY A 1 97 ? -14.203 -6.964 6.241 1.00 78.00 97 GLY A CA 1
ATOM 743 C C . GLY A 1 97 ? -14.391 -5.452 6.366 1.00 78.00 97 GLY A C 1
ATOM 744 O O . GLY A 1 97 ? -15.380 -5.015 6.960 1.00 78.00 97 GLY A O 1
ATOM 745 N N . ILE A 1 98 ? -13.469 -4.649 5.822 1.00 77.56 98 ILE A N 1
ATOM 746 C CA . ILE A 1 98 ? -13.622 -3.193 5.791 1.00 77.56 98 ILE A CA 1
ATOM 747 C C . ILE A 1 98 ? -14.852 -2.837 4.936 1.00 77.56 98 ILE A C 1
ATOM 749 O O . ILE A 1 98 ? -15.032 -3.392 3.848 1.00 77.56 98 ILE A O 1
ATOM 753 N N . PRO A 1 99 ? -15.732 -1.924 5.390 1.00 80.38 99 PRO A N 1
ATOM 754 C CA . PRO A 1 99 ? -16.906 -1.533 4.618 1.00 80.38 99 PRO A CA 1
ATOM 755 C C . PRO A 1 99 ? -16.532 -0.972 3.242 1.00 80.38 99 PRO A C 1
ATOM 757 O O . PRO A 1 99 ? -15.688 -0.085 3.137 1.00 80.38 99 PRO A O 1
ATOM 760 N N . GLY A 1 100 ? -17.230 -1.410 2.190 1.00 78.88 100 GLY A N 1
ATOM 761 C CA . GLY A 1 100 ? -16.917 -1.022 0.807 1.00 78.88 100 GLY A CA 1
ATOM 762 C C . GLY A 1 100 ? -16.892 0.491 0.547 1.00 78.88 100 GLY A C 1
ATOM 763 O O . GLY A 1 100 ? -16.119 0.948 -0.284 1.00 78.88 100 GLY A O 1
ATOM 764 N N . GLY A 1 101 ? -17.666 1.289 1.293 1.00 78.00 101 GLY A N 1
ATOM 765 C CA . GLY A 1 101 ? -17.600 2.754 1.205 1.00 78.00 101 GLY A CA 1
ATOM 766 C C . GLY A 1 101 ? -16.259 3.341 1.667 1.00 78.00 101 GLY A C 1
ATOM 767 O O . GLY A 1 101 ? -15.777 4.293 1.067 1.00 78.00 101 GLY A O 1
ATOM 768 N N . MET A 1 102 ? -15.628 2.752 2.689 1.00 69.75 102 MET A N 1
ATOM 769 C CA . MET A 1 102 ? -14.289 3.152 3.145 1.00 69.75 102 MET A CA 1
ATOM 770 C C . MET A 1 102 ? -13.206 2.678 2.176 1.00 69.75 102 MET A C 1
ATOM 772 O O . MET A 1 102 ? -12.277 3.426 1.893 1.00 69.75 102 MET A O 1
ATOM 776 N N . ILE A 1 103 ? -13.357 1.466 1.629 1.00 78.75 103 ILE A N 1
ATOM 777 C CA . ILE A 1 103 ? -12.465 0.948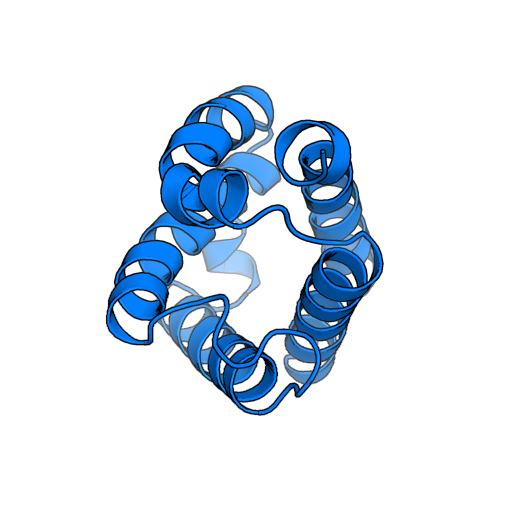 0.581 1.00 78.75 103 ILE A CA 1
ATOM 778 C C . ILE A 1 103 ? -12.495 1.879 -0.633 1.00 78.75 103 ILE A C 1
ATOM 780 O O . ILE A 1 103 ? -11.445 2.251 -1.138 1.00 78.75 103 ILE A O 1
ATOM 784 N N . HIS A 1 104 ? -13.686 2.300 -1.066 1.00 81.31 104 HIS A N 1
ATOM 785 C CA . HIS A 1 104 ? -13.842 3.203 -2.201 1.00 81.31 104 HIS A CA 1
ATOM 786 C C . HIS A 1 104 ? -13.120 4.539 -1.993 1.00 81.31 104 HIS A C 1
ATOM 788 O O . HIS A 1 104 ? -12.352 4.934 -2.861 1.00 81.31 104 HIS A O 1
ATOM 794 N N . LEU A 1 105 ? -13.303 5.187 -0.836 1.00 72.38 105 LEU A N 1
ATOM 795 C CA . LEU A 1 105 ? -12.616 6.444 -0.511 1.00 72.38 105 LEU A CA 1
ATOM 796 C C . LEU A 1 105 ? -11.092 6.285 -0.492 1.00 72.38 105 LEU A C 1
ATOM 798 O O . LEU A 1 105 ? -10.369 7.139 -0.996 1.00 72.38 105 LEU A O 1
ATOM 802 N N . PHE A 1 106 ? -10.599 5.183 0.077 1.00 74.56 106 PHE A N 1
ATOM 803 C CA . PHE A 1 106 ? -9.169 4.893 0.082 1.00 74.56 106 PHE A CA 1
ATOM 804 C C . PHE A 1 106 ? -8.617 4.698 -1.334 1.00 74.56 106 PHE A C 1
ATOM 806 O O . PHE A 1 106 ? -7.566 5.236 -1.673 1.00 74.56 106 PHE A O 1
ATOM 813 N N . LEU A 1 107 ? -9.319 3.927 -2.161 1.00 80.50 107 LEU A N 1
ATOM 814 C CA . LEU A 1 107 ? -8.880 3.626 -3.515 1.00 80.50 107 LEU A CA 1
ATOM 815 C C . LEU A 1 107 ? -8.994 4.829 -4.459 1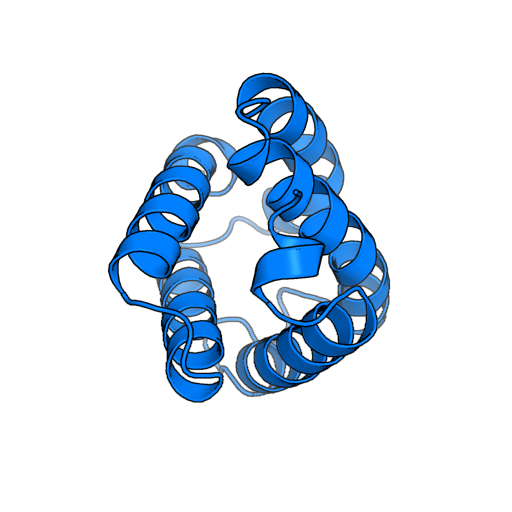.00 80.50 107 LEU A C 1
ATOM 817 O O . LEU A 1 107 ? -8.169 4.959 -5.351 1.00 80.50 107 LEU A O 1
ATOM 821 N N . GLU A 1 108 ? -9.972 5.714 -4.262 1.00 80.50 108 GLU A N 1
ATOM 822 C CA . GLU A 1 108 ? -10.066 6.993 -4.980 1.00 80.50 108 GLU A CA 1
ATOM 823 C C . GLU A 1 108 ? -8.835 7.867 -4.689 1.00 80.50 108 GLU A C 1
ATOM 825 O O . GLU A 1 108 ? -8.156 8.310 -5.609 1.00 80.50 108 GLU A O 1
ATOM 830 N N . ALA A 1 109 ? -8.466 7.998 -3.413 1.00 71.31 109 ALA A N 1
ATOM 831 C CA . ALA A 1 109 ? -7.240 8.673 -2.990 1.00 71.31 109 ALA A CA 1
ATOM 832 C C . ALA A 1 109 ? -5.955 8.019 -3.535 1.00 71.31 109 ALA A C 1
ATOM 834 O O . ALA A 1 109 ? -4.975 8.705 -3.826 1.00 71.31 109 ALA A O 1
ATOM 835 N N . PHE A 1 110 ? -5.935 6.689 -3.647 1.00 74.62 110 PHE A N 1
ATOM 836 C CA . PHE A 1 110 ? -4.815 5.963 -4.240 1.00 74.62 110 PHE A CA 1
ATOM 837 C C . PHE A 1 110 ? -4.734 6.182 -5.758 1.00 74.62 110 PHE A C 1
ATOM 839 O O . PHE A 1 110 ? -3.636 6.310 -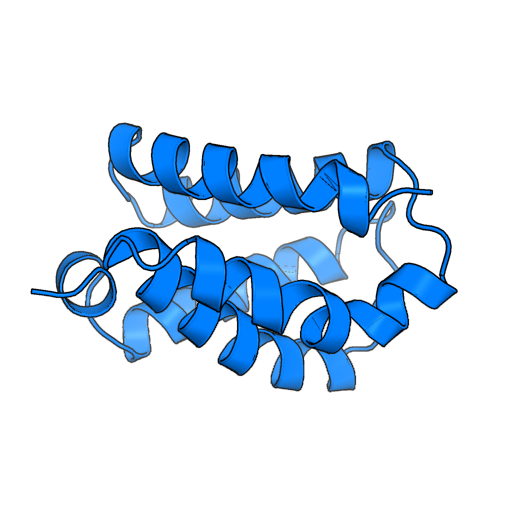6.291 1.00 74.62 110 PHE A O 1
ATOM 846 N N . GLU A 1 111 ? -5.870 6.271 -6.451 1.00 78.88 111 GLU A N 1
ATOM 847 C CA . GLU A 1 111 ? -5.942 6.509 -7.897 1.00 78.88 111 GLU A CA 1
ATOM 848 C C . GLU A 1 111 ? -5.358 7.875 -8.290 1.00 78.88 111 GLU A C 1
ATOM 850 O O . GLU A 1 111 ? -4.656 7.962 -9.296 1.00 78.88 111 GLU A O 1
ATOM 855 N N . ASP A 1 112 ? -5.527 8.908 -7.457 1.00 72.38 112 ASP A N 1
ATOM 856 C CA . ASP A 1 112 ? -4.886 10.222 -7.648 1.00 72.38 112 ASP A CA 1
ATOM 857 C C . ASP A 1 112 ? -3.346 10.133 -7.701 1.00 72.38 112 ASP A C 1
ATOM 8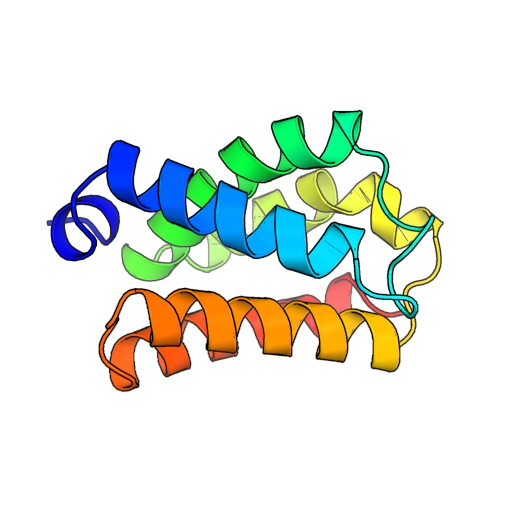59 O O . ASP A 1 112 ? -2.670 11.010 -8.242 1.00 72.38 112 ASP A O 1
ATOM 863 N N . LEU A 1 113 ? -2.759 9.053 -7.172 1.00 68.38 113 LEU A N 1
ATOM 864 C CA . LEU A 1 113 ? -1.318 8.810 -7.231 1.00 68.38 113 LEU A CA 1
ATOM 865 C C . LEU A 1 113 ? -0.855 8.289 -8.589 1.00 68.38 113 LEU A C 1
ATOM 867 O O . LEU A 1 113 ? 0.350 8.313 -8.851 1.00 68.38 113 LEU A O 1
ATOM 871 N N . ARG A 1 114 ? -1.767 7.833 -9.457 1.00 76.12 114 ARG A N 1
ATOM 872 C CA . ARG A 1 114 ? -1.426 7.299 -10.780 1.00 76.12 114 ARG A CA 1
ATOM 873 C C . ARG A 1 114 ? -0.642 8.314 -11.601 1.00 76.12 114 ARG A C 1
ATOM 875 O O . ARG A 1 114 ? 0.381 7.953 -12.171 1.00 76.12 114 ARG A O 1
ATOM 882 N N . GLU A 1 115 ? -1.057 9.581 -11.592 1.00 69.06 115 GLU A N 1
ATOM 883 C CA . GLU A 1 115 ? -0.394 10.656 -12.351 1.00 69.06 115 GLU A CA 1
ATOM 884 C C . GLU A 1 115 ? 1.049 10.932 -11.890 1.00 69.06 115 GLU A C 1
ATOM 886 O O . GLU A 1 115 ? 1.834 11.533 -12.621 1.00 69.06 115 GLU A O 1
ATOM 891 N N . ILE A 1 116 ? 1.403 10.510 -10.673 1.00 62.62 116 ILE A N 1
ATOM 892 C CA . ILE A 1 116 ? 2.734 10.697 -10.080 1.00 62.62 116 ILE A CA 1
ATOM 893 C C . ILE A 1 116 ? 3.571 9.413 -10.199 1.00 62.62 116 ILE A C 1
ATOM 895 O O . ILE A 1 116 ? 4.796 9.477 -10.315 1.00 62.62 116 ILE A O 1
ATOM 899 N N . ALA A 1 117 ? 2.925 8.248 -10.127 1.00 59.72 117 ALA A N 1
ATOM 900 C CA . ALA A 1 117 ? 3.575 6.942 -10.061 1.00 59.72 117 ALA A CA 1
ATOM 901 C C . ALA A 1 117 ? 3.767 6.268 -11.431 1.00 59.72 117 ALA A C 1
ATOM 903 O O . ALA A 1 117 ? 4.659 5.427 -11.561 1.00 59.72 117 ALA A O 1
ATOM 904 N N . VAL A 1 118 ? 2.951 6.616 -12.430 1.00 60.09 118 VAL A N 1
ATOM 905 C CA . VAL A 1 118 ? 3.007 6.086 -13.801 1.00 60.09 118 VAL A CA 1
ATOM 906 C C . VAL A 1 118 ? 3.567 7.168 -14.733 1.00 60.09 118 VAL A C 1
ATOM 908 O O . VAL A 1 118 ? 3.157 8.325 -14.645 1.00 60.09 118 VAL A O 1
ATOM 911 N N . ILE A 1 119 ? 4.520 6.803 -15.603 1.00 51.81 119 ILE A N 1
ATOM 912 C CA . ILE A 1 119 ? 5.177 7.701 -16.579 1.00 51.81 119 ILE A CA 1
ATOM 913 C C . ILE A 1 119 ? 4.799 7.297 -18.004 1.00 51.81 119 ILE A C 1
ATOM 915 O O . ILE A 1 119 ? 4.904 6.086 -18.310 1.00 51.81 119 ILE A O 1
#